Protein AF-A0A918C811-F1 (afdb_monomer_lite)

Secondary structure (DSSP, 8-state):
----HHHHHHHHHHTSSS-B-HHHHHHHTTSS-TTS---HHHHHHHHIIIIIS--EEEE-GGG-EEEE-HHHHHHHHHHHHHH-PPPPPHHHHHHHHHHHHHHHHHHHHHHHHHHT-----

Sequence (121 aa):
MTPFFPDHYRLLNTLSGLPIRPERALELAGLKQREEPMETRHRNLLYQTTRMYGTAQWVAWGGGGLVLTGYGEVQLEDFLYRYGSIPKTLEQEAAARARHKERAENVARREAEARGEVDDD

Structure (mmCIF, N/CA/C/O backbone):
data_AF-A0A918C811-F1
#
_entry.id   AF-A0A918C811-F1
#
loop_
_atom_site.group_PDB
_atom_site.id
_atom_site.type_symbol
_atom_site.label_atom_id
_atom_site.label_alt_id
_atom_site.label_comp_id
_atom_site.label_asym_id
_atom_site.label_entity_id
_atom_site.label_seq_id
_atom_site.pdbx_PDB_ins_code
_atom_site.Cartn_x
_atom_site.Cartn_y
_atom_site.Cartn_z
_atom_site.occupancy
_atom_site.B_iso_or_equiv
_atom_site.auth_seq_id
_atom_site.auth_comp_id
_atom_site.auth_asym_id
_atom_site.auth_atom_id
_atom_site.pdbx_PDB_model_num
ATOM 1 N N . MET A 1 1 ? 24.657 -0.897 -2.758 1.00 36.84 1 MET A N 1
ATOM 2 C CA . MET A 1 1 ? 23.273 -1.037 -2.256 1.00 36.84 1 MET A CA 1
ATOM 3 C C . MET A 1 1 ? 22.410 -0.093 -3.080 1.00 36.84 1 MET A C 1
ATOM 5 O O . MET A 1 1 ? 22.479 1.111 -2.882 1.00 36.84 1 MET A O 1
ATOM 9 N N . THR A 1 2 ? 21.747 -0.602 -4.115 1.00 35.97 2 THR A N 1
ATOM 10 C CA . THR A 1 2 ? 20.952 0.205 -5.057 1.00 35.97 2 THR A CA 1
ATOM 11 C C . THR A 1 2 ? 19.719 0.753 -4.324 1.00 35.97 2 THR A C 1
ATOM 13 O O . THR A 1 2 ? 19.131 -0.004 -3.549 1.00 35.97 2 THR A O 1
ATOM 16 N N . PRO A 1 3 ? 19.324 2.031 -4.488 1.00 41.78 3 PRO A N 1
ATOM 17 C CA . PRO A 1 3 ? 18.232 2.595 -3.709 1.00 41.78 3 PRO A CA 1
ATOM 18 C C . PRO A 1 3 ? 16.913 1.925 -4.103 1.00 41.78 3 PRO A C 1
ATOM 20 O O . PRO A 1 3 ? 16.400 2.102 -5.203 1.00 41.78 3 PRO A O 1
ATOM 23 N N . PHE A 1 4 ? 16.386 1.154 -3.160 1.00 52.38 4 PHE A N 1
ATOM 24 C CA . PHE A 1 4 ? 15.199 0.299 -3.196 1.00 52.38 4 PHE A CA 1
ATOM 25 C C . PHE A 1 4 ? 13.858 1.075 -3.271 1.00 52.38 4 PHE A C 1
ATOM 27 O O . PHE A 1 4 ? 12.804 0.571 -2.900 1.00 52.38 4 PHE A O 1
ATOM 34 N N . PHE A 1 5 ? 13.883 2.346 -3.675 1.00 61.84 5 PHE A N 1
ATOM 35 C CA . PHE A 1 5 ? 12.867 3.319 -3.264 1.00 61.84 5 PHE A CA 1
ATOM 36 C C . PHE A 1 5 ? 11.676 3.561 -4.207 1.00 61.84 5 PHE A C 1
ATOM 38 O O . PHE A 1 5 ? 10.608 3.850 -3.669 1.00 61.84 5 PHE A O 1
ATOM 45 N N . PRO A 1 6 ? 11.754 3.421 -5.548 1.00 79.88 6 PRO A N 1
ATOM 46 C CA . PRO A 1 6 ? 10.606 3.738 -6.403 1.00 79.88 6 PRO A CA 1
ATOM 47 C C . PRO A 1 6 ? 9.399 2.830 -6.150 1.00 79.88 6 PRO A C 1
ATOM 49 O O .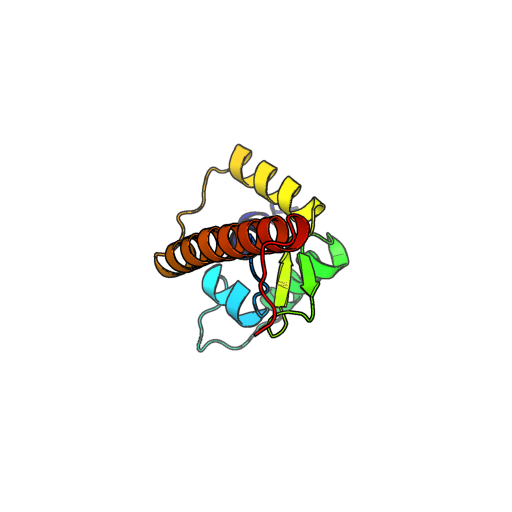 PRO A 1 6 ? 8.281 3.318 -6.007 1.00 79.88 6 PRO A O 1
ATOM 52 N N . ASP A 1 7 ? 9.622 1.520 -6.054 1.00 88.94 7 ASP A N 1
ATOM 53 C CA . ASP A 1 7 ? 8.528 0.547 -5.983 1.00 88.94 7 ASP A CA 1
ATOM 54 C C . ASP A 1 7 ? 7.887 0.512 -4.598 1.00 88.94 7 ASP A C 1
ATOM 56 O O . ASP A 1 7 ? 6.663 0.487 -4.474 1.00 88.94 7 ASP A O 1
ATOM 60 N N . HIS A 1 8 ? 8.708 0.599 -3.550 1.00 89.31 8 HIS A N 1
ATOM 61 C CA . HIS A 1 8 ? 8.221 0.710 -2.178 1.00 89.31 8 HIS A CA 1
ATOM 62 C C . HIS A 1 8 ? 7.417 1.996 -1.985 1.00 89.31 8 HIS A C 1
ATOM 64 O O . HIS A 1 8 ? 6.296 1.947 -1.487 1.00 89.31 8 HIS A O 1
ATOM 70 N N . TYR A 1 9 ? 7.920 3.134 -2.473 1.00 89.25 9 TYR A N 1
ATOM 71 C CA . TYR A 1 9 ? 7.192 4.401 -2.418 1.00 89.25 9 TYR A CA 1
ATOM 72 C C . TYR A 1 9 ? 5.854 4.334 -3.178 1.00 89.25 9 TYR A C 1
ATOM 74 O O . TYR A 1 9 ? 4.815 4.701 -2.625 1.00 89.25 9 TYR A O 1
ATOM 82 N N . ARG A 1 10 ? 5.841 3.804 -4.410 1.00 88.62 10 ARG A N 1
ATOM 83 C CA . ARG A 1 10 ? 4.605 3.612 -5.197 1.00 88.62 10 ARG A CA 1
ATOM 84 C C . ARG A 1 10 ? 3.582 2.742 -4.469 1.00 88.62 10 ARG A C 1
ATOM 86 O O . ARG A 1 10 ? 2.387 3.058 -4.473 1.00 88.62 10 ARG A O 1
ATOM 93 N N . LEU A 1 11 ? 4.048 1.675 -3.821 1.00 91.88 11 LEU A N 1
ATOM 94 C CA . LEU A 1 11 ? 3.194 0.798 -3.034 1.00 91.88 11 LEU A CA 1
ATOM 95 C C . LEU A 1 11 ? 2.632 1.523 -1.803 1.00 91.88 11 LEU A C 1
ATOM 97 O O . LEU A 1 11 ? 1.416 1.525 -1.619 1.00 91.88 11 LEU A O 1
ATOM 101 N N . LEU A 1 12 ? 3.467 2.201 -1.006 1.00 91.38 12 LEU A N 1
ATOM 102 C CA . LEU A 1 12 ? 3.000 2.946 0.172 1.00 91.38 12 LEU A CA 1
ATOM 103 C C . LEU A 1 12 ? 1.996 4.043 -0.197 1.00 91.38 12 LEU A C 1
ATOM 105 O O . LEU A 1 12 ? 0.951 4.156 0.441 1.00 91.38 12 LEU A O 1
ATOM 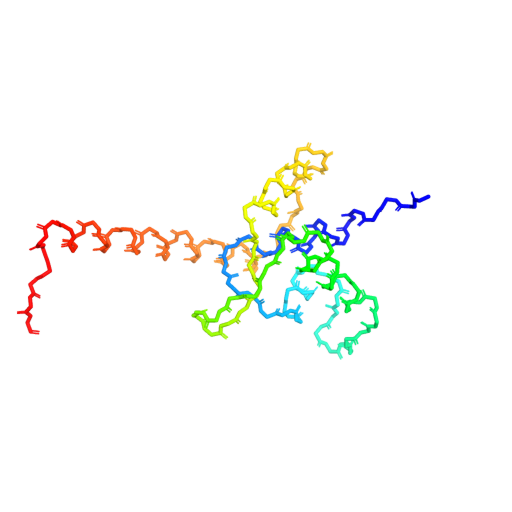109 N N . ASN A 1 13 ? 2.258 4.799 -1.266 1.00 88.38 13 ASN A N 1
ATOM 110 C CA . ASN A 1 13 ? 1.353 5.850 -1.739 1.00 88.38 13 ASN A CA 1
ATOM 111 C C . ASN A 1 13 ? -0.052 5.300 -2.055 1.00 88.38 13 ASN A C 1
ATOM 113 O O . ASN A 1 13 ? -1.065 5.957 -1.795 1.00 88.38 13 ASN A O 1
ATOM 117 N N . THR A 1 14 ? -0.119 4.065 -2.561 1.00 88.12 14 THR A N 1
ATOM 118 C CA . THR A 1 14 ? -1.375 3.371 -2.874 1.00 88.12 14 THR A CA 1
ATOM 119 C C . THR A 1 14 ? -2.142 2.949 -1.617 1.00 88.12 14 THR A C 1
ATOM 121 O O . THR A 1 14 ? -3.371 3.028 -1.597 1.00 88.12 14 THR A O 1
ATOM 124 N N . LEU A 1 15 ? -1.437 2.554 -0.553 1.00 89.69 15 LEU A N 1
ATOM 125 C CA . LEU A 1 15 ? -2.024 2.039 0.693 1.00 89.69 15 LEU A CA 1
ATOM 126 C C . LEU A 1 15 ? -2.586 3.129 1.631 1.00 89.69 15 LEU A C 1
ATOM 128 O O . LEU A 1 15 ? -3.078 2.817 2.715 1.00 89.69 15 LEU A O 1
ATOM 132 N N . SER A 1 16 ? -2.547 4.403 1.230 1.00 72.00 16 SER A N 1
ATOM 133 C CA . SER A 1 16 ? -3.017 5.548 2.026 1.00 72.00 16 SER A CA 1
ATOM 134 C C . SER A 1 16 ? -4.551 5.622 2.151 1.00 72.00 16 SER A C 1
ATOM 136 O O . SER A 1 16 ? -5.205 6.436 1.503 1.00 72.00 16 SER A O 1
ATOM 138 N N . GLY A 1 17 ? -5.184 4.763 2.957 1.00 70.56 17 GLY A N 1
ATOM 139 C CA . GLY A 1 17 ? -6.573 4.971 3.394 1.00 70.56 17 GLY A CA 1
ATOM 140 C C . GLY A 1 17 ? -7.384 3.712 3.700 1.00 70.56 17 GLY A C 1
ATOM 141 O O . GLY A 1 17 ? -7.651 3.449 4.866 1.00 70.56 17 GLY A O 1
ATOM 142 N N . LEU A 1 18 ? -7.824 2.969 2.675 1.00 74.62 18 LEU A N 1
ATOM 143 C CA . LEU A 1 18 ? -8.658 1.768 2.852 1.00 74.62 18 LEU A CA 1
ATOM 144 C C . LEU A 1 18 ? -7.825 0.489 2.793 1.00 74.62 18 LEU A C 1
ATOM 146 O O . LEU A 1 18 ? -6.777 0.485 2.148 1.00 74.62 18 LEU A O 1
ATOM 150 N N . PRO A 1 19 ? -8.314 -0.609 3.391 1.00 88.31 19 PRO A N 1
ATOM 151 C CA . PRO A 1 19 ? -7.720 -1.920 3.197 1.00 88.31 19 PRO A CA 1
ATOM 152 C C . PRO A 1 19 ? -7.771 -2.319 1.715 1.00 88.31 19 PRO A C 1
ATOM 154 O O . PRO A 1 19 ? -8.847 -2.439 1.132 1.00 88.31 19 PRO A O 1
ATOM 157 N N . ILE A 1 20 ? -6.608 -2.548 1.098 1.00 90.69 20 ILE A N 1
ATOM 158 C CA . ILE A 1 20 ? -6.505 -2.995 -0.302 1.00 90.69 20 ILE A CA 1
ATOM 159 C C . ILE A 1 20 ? -5.862 -4.379 -0.351 1.00 90.69 20 ILE A C 1
ATOM 161 O O . ILE A 1 20 ? -4.843 -4.633 0.289 1.00 90.69 20 ILE A O 1
ATOM 165 N N . ARG A 1 21 ? -6.428 -5.300 -1.137 1.00 92.88 21 ARG A N 1
ATOM 166 C CA . ARG A 1 21 ? -5.818 -6.625 -1.328 1.00 92.88 21 ARG A CA 1
ATOM 167 C C . ARG A 1 21 ? -4.424 -6.513 -1.963 1.00 92.88 21 ARG A C 1
ATOM 169 O O . ARG A 1 21 ? -4.219 -5.634 -2.796 1.00 92.88 21 ARG A O 1
ATOM 176 N N . PRO A 1 22 ? -3.477 -7.418 -1.653 1.00 93.69 22 PRO A N 1
ATOM 177 C CA . PRO A 1 22 ? -2.077 -7.231 -2.024 1.00 93.69 22 PRO A CA 1
ATOM 178 C C . PRO A 1 22 ? -1.870 -7.161 -3.540 1.00 93.69 22 PRO A C 1
ATOM 180 O O . PRO A 1 22 ? -1.156 -6.290 -4.023 1.00 93.69 22 PRO A O 1
ATOM 183 N N . GLU A 1 23 ? -2.561 -8.016 -4.298 1.00 93.81 23 GLU A N 1
ATOM 184 C CA . GLU A 1 23 ? -2.519 -7.998 -5.765 1.00 93.81 23 GLU A CA 1
ATOM 185 C C . GLU A 1 23 ? -3.043 -6.678 -6.331 1.00 93.81 23 GLU A C 1
ATOM 187 O O . GLU A 1 23 ? -2.385 -6.058 -7.163 1.00 93.81 23 GLU A O 1
ATOM 192 N N . ARG A 1 24 ? -4.176 -6.191 -5.813 1.00 91.62 24 ARG A N 1
ATOM 193 C CA . ARG A 1 24 ? -4.759 -4.924 -6.257 1.00 91.62 24 ARG A CA 1
ATOM 194 C C . ARG A 1 24 ? -3.871 -3.729 -5.910 1.00 91.62 24 ARG A C 1
ATOM 196 O O . ARG A 1 24 ? -3.782 -2.790 -6.694 1.00 91.62 24 ARG A O 1
ATOM 203 N N . ALA A 1 25 ? -3.197 -3.762 -4.762 1.00 92.12 25 ALA A N 1
ATOM 204 C CA . ALA A 1 25 ? -2.256 -2.719 -4.367 1.00 92.12 25 ALA A CA 1
ATOM 205 C C . ALA A 1 25 ? -1.057 -2.652 -5.326 1.00 92.12 25 ALA A C 1
ATOM 207 O O . ALA A 1 25 ? -0.657 -1.562 -5.725 1.00 92.12 25 ALA A O 1
ATOM 208 N N . LEU A 1 26 ? -0.528 -3.806 -5.748 1.00 93.69 26 LEU A N 1
ATOM 209 C CA . LEU A 1 26 ? 0.547 -3.879 -6.743 1.00 93.69 26 LEU A CA 1
ATOM 210 C C . LEU A 1 26 ? 0.102 -3.357 -8.117 1.00 93.69 26 LEU A C 1
ATOM 212 O O . LEU A 1 26 ? 0.865 -2.652 -8.774 1.00 93.69 26 LEU A O 1
ATOM 216 N N . GLU A 1 27 ? -1.128 -3.665 -8.533 1.00 92.00 27 GLU A N 1
ATOM 217 C CA . GLU A 1 27 ? -1.702 -3.157 -9.786 1.00 92.00 27 GLU A CA 1
ATOM 218 C C . GLU A 1 27 ? -1.848 -1.638 -9.781 1.00 92.00 27 GLU A C 1
ATOM 220 O O . GLU A 1 27 ? -1.382 -0.959 -10.694 1.00 92.00 27 GLU A O 1
ATOM 225 N N . LEU A 1 28 ? -2.455 -1.091 -8.729 1.00 88.00 28 LEU A N 1
ATOM 226 C CA . LEU A 1 28 ? -2.647 0.350 -8.576 1.00 88.00 28 LEU A CA 1
ATOM 227 C C .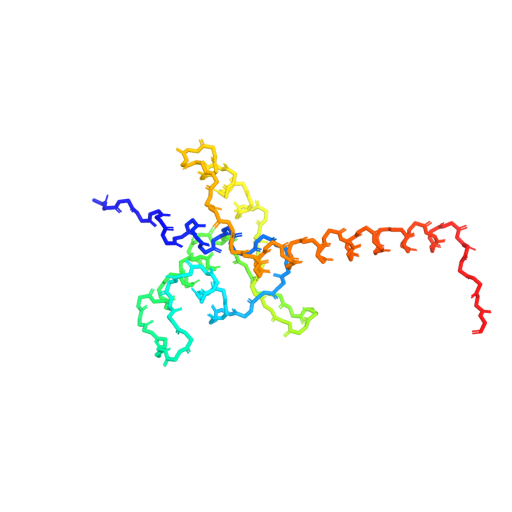 LEU A 1 28 ? -1.311 1.098 -8.450 1.00 88.00 28 LEU A C 1
ATOM 229 O O . LEU A 1 28 ? -1.192 2.231 -8.913 1.00 88.00 28 LEU A O 1
ATOM 233 N N . ALA A 1 29 ? -0.294 0.462 -7.867 1.00 88.56 29 ALA A N 1
ATOM 234 C CA . ALA A 1 29 ? 1.064 0.995 -7.804 1.00 88.56 29 ALA A CA 1
ATOM 235 C C . ALA A 1 29 ? 1.820 0.911 -9.149 1.00 88.56 29 ALA A C 1
ATOM 237 O O . ALA A 1 29 ? 2.945 1.407 -9.243 1.00 88.56 29 ALA A O 1
ATOM 238 N N . GLY A 1 30 ? 1.236 0.287 -10.182 1.00 89.12 30 GLY A N 1
ATOM 239 C CA . GLY A 1 30 ? 1.870 0.084 -11.487 1.00 89.12 30 GLY A CA 1
ATOM 240 C C . GLY A 1 30 ? 3.036 -0.907 -11.454 1.00 89.12 30 GLY A C 1
ATOM 241 O O . GLY A 1 30 ? 3.929 -0.831 -12.294 1.00 89.12 30 GLY A O 1
ATOM 242 N N . LEU A 1 31 ? 3.062 -1.801 -10.462 1.00 91.12 31 LEU A N 1
ATOM 243 C CA . LEU A 1 31 ? 4.150 -2.761 -10.229 1.00 91.12 31 LEU A CA 1
ATOM 244 C C . LEU A 1 31 ? 3.877 -4.134 -10.846 1.00 91.12 31 LEU A C 1
ATOM 246 O O . LEU A 1 31 ? 4.791 -4.942 -10.981 1.00 91.12 31 LEU A O 1
ATOM 250 N N . LYS A 1 32 ? 2.617 -4.396 -11.191 1.00 92.62 32 LYS A N 1
ATOM 251 C CA . LYS A 1 32 ? 2.126 -5.644 -11.773 1.00 92.62 32 LYS A CA 1
ATOM 252 C C . LYS A 1 32 ? 0.930 -5.317 -12.667 1.00 92.62 32 LYS A C 1
ATOM 254 O O . LYS A 1 32 ? 0.052 -4.572 -12.237 1.00 92.62 32 LYS A O 1
ATOM 259 N N . GLN A 1 33 ? 0.838 -5.883 -13.866 1.00 90.50 33 GLN A N 1
ATOM 260 C CA . GLN A 1 33 ? -0.391 -5.770 -14.663 1.00 90.50 33 GLN A CA 1
ATOM 261 C C . GLN A 1 33 ? -1.458 -6.758 -14.170 1.00 90.50 33 GLN A C 1
ATOM 263 O O . GLN A 1 33 ? -1.149 -7.783 -13.561 1.00 90.50 33 GLN A O 1
ATOM 268 N N . ARG A 1 34 ? -2.739 -6.481 -14.433 1.00 86.75 34 ARG A N 1
ATOM 269 C CA . ARG A 1 34 ? -3.852 -7.303 -13.923 1.00 86.75 34 ARG A CA 1
ATOM 270 C C . ARG A 1 34 ? -3.752 -8.773 -14.346 1.00 86.75 34 ARG A C 1
ATOM 272 O O . ARG A 1 34 ? -3.938 -9.661 -13.521 1.00 86.75 34 ARG A O 1
ATOM 279 N N . GLU A 1 35 ? -3.406 -9.013 -15.604 1.00 90.44 35 GLU A N 1
ATOM 280 C CA . GLU A 1 35 ? -3.336 -10.350 -16.212 1.00 90.44 35 GLU A CA 1
ATOM 281 C C . GLU A 1 35 ? -2.012 -11.076 -15.927 1.00 90.44 35 GLU A C 1
ATOM 283 O O . GLU A 1 35 ? -1.913 -12.289 -16.100 1.00 90.44 35 GLU A O 1
ATOM 288 N N . GLU A 1 36 ? -0.995 -10.354 -15.452 1.00 90.19 36 GLU A N 1
ATOM 289 C CA . GLU A 1 36 ? 0.300 -10.944 -15.123 1.00 90.19 36 GLU A CA 1
ATOM 290 C C . GLU A 1 36 ? 0.216 -11.781 -13.836 1.00 90.19 36 GLU A C 1
ATOM 292 O O . GLU A 1 36 ? -0.458 -11.390 -12.877 1.00 90.19 36 GLU A O 1
ATOM 297 N N . PRO A 1 37 ? 0.928 -12.916 -13.748 1.00 93.50 37 PRO A N 1
ATOM 298 C CA . PRO A 1 37 ? 1.020 -13.678 -12.511 1.00 93.50 37 PRO A CA 1
ATOM 299 C C . PRO A 1 37 ? 1.858 -12.945 -11.453 1.00 93.50 37 PRO A C 1
ATOM 301 O O . PRO A 1 37 ? 2.749 -12.146 -11.744 1.00 93.50 37 PRO A O 1
ATOM 304 N N . MET A 1 38 ? 1.612 -13.247 -10.176 1.00 93.75 38 MET A N 1
ATOM 305 C CA . MET A 1 38 ? 2.420 -12.689 -9.093 1.00 93.75 38 MET A CA 1
ATOM 306 C C . MET A 1 38 ? 3.799 -13.366 -9.008 1.00 93.75 38 MET A C 1
ATOM 308 O O . MET A 1 38 ? 3.937 -14.468 -8.476 1.00 93.75 38 MET A O 1
ATOM 312 N N . GLU A 1 39 ? 4.825 -12.668 -9.492 1.00 95.75 39 GLU A N 1
ATOM 313 C CA . GLU A 1 39 ? 6.231 -13.073 -9.412 1.00 95.75 39 GLU A CA 1
ATOM 314 C C . GLU A 1 39 ? 6.860 -12.969 -8.007 1.00 95.75 39 GLU A C 1
ATOM 316 O O . GLU A 1 39 ? 6.376 -12.269 -7.112 1.00 95.75 39 GLU A O 1
ATOM 321 N N . THR A 1 40 ? 8.024 -13.608 -7.837 1.00 95.88 40 THR A N 1
ATOM 322 C CA . THR A 1 40 ? 8.843 -13.552 -6.614 1.00 95.88 40 THR A CA 1
ATOM 323 C C . THR A 1 40 ? 9.192 -12.122 -6.201 1.00 95.88 40 THR A C 1
ATOM 325 O O . THR A 1 40 ? 9.126 -11.806 -5.016 1.00 95.88 40 THR A O 1
ATOM 328 N N . ARG A 1 41 ? 9.494 -11.228 -7.154 1.00 93.62 41 ARG A N 1
ATOM 329 C CA . ARG A 1 41 ? 9.802 -9.817 -6.854 1.00 93.62 41 ARG A CA 1
ATOM 330 C C . ARG A 1 41 ? 8.644 -9.100 -6.149 1.00 93.62 41 ARG A C 1
ATOM 332 O O . ARG A 1 41 ? 8.870 -8.369 -5.191 1.00 93.62 41 ARG A O 1
ATOM 339 N N . HIS A 1 42 ? 7.404 -9.379 -6.556 1.00 95.12 42 HIS A N 1
ATOM 340 C CA . HIS A 1 42 ? 6.206 -8.791 -5.960 1.00 95.12 42 HIS A CA 1
ATOM 341 C C . HIS A 1 42 ? 5.996 -9.300 -4.531 1.00 95.12 42 HIS A C 1
ATOM 343 O O . HIS A 1 42 ? 5.729 -8.524 -3.616 1.00 95.12 42 HIS A O 1
ATOM 349 N N . ARG A 1 43 ? 6.173 -10.612 -4.325 1.00 95.25 43 ARG A N 1
ATOM 350 C CA . ARG A 1 43 ? 6.079 -11.236 -2.997 1.00 95.25 43 ARG A CA 1
ATOM 351 C C . ARG A 1 43 ? 7.149 -10.700 -2.053 1.00 95.25 43 ARG A C 1
ATOM 353 O O . ARG A 1 43 ? 6.839 -10.418 -0.902 1.00 95.25 43 ARG A O 1
ATOM 360 N N . ASN A 1 44 ? 8.372 -10.512 -2.547 1.00 95.25 44 ASN A N 1
ATOM 361 C CA . ASN A 1 44 ? 9.468 -9.937 -1.770 1.00 95.25 44 ASN A CA 1
ATOM 362 C C . ASN A 1 44 ? 9.158 -8.500 -1.345 1.00 95.25 44 ASN A C 1
ATOM 364 O O . ASN A 1 44 ? 9.327 -8.181 -0.171 1.00 95.25 44 ASN A O 1
ATOM 368 N N . LEU A 1 45 ? 8.630 -7.670 -2.250 1.00 95.00 45 LEU A N 1
ATOM 369 C CA . LEU A 1 45 ? 8.230 -6.303 -1.918 1.00 95.00 45 LEU A CA 1
ATOM 370 C C . LEU A 1 45 ? 7.122 -6.271 -0.854 1.00 95.00 45 LEU A C 1
ATOM 372 O O . LEU A 1 45 ? 7.224 -5.544 0.135 1.00 95.00 45 LEU A O 1
ATOM 376 N N . LEU A 1 46 ? 6.082 -7.095 -1.017 1.00 95.25 46 LEU A N 1
ATOM 377 C CA . LEU A 1 46 ? 5.004 -7.217 -0.031 1.00 95.25 46 LEU A CA 1
ATOM 378 C C . LEU A 1 46 ? 5.532 -7.708 1.323 1.00 95.25 46 LEU A C 1
ATOM 380 O O . LEU A 1 46 ? 5.157 -7.172 2.368 1.00 95.25 46 LEU A O 1
ATOM 384 N N . TYR A 1 47 ? 6.427 -8.696 1.317 1.00 95.00 47 TYR A N 1
ATOM 385 C CA . TYR A 1 47 ? 7.072 -9.206 2.523 1.00 95.00 47 TYR A CA 1
ATOM 386 C C . TYR A 1 47 ? 7.898 -8.121 3.216 1.00 95.00 47 TYR A C 1
ATOM 388 O O . TYR A 1 47 ? 7.775 -7.933 4.423 1.00 95.00 47 TYR A O 1
ATOM 396 N N . GLN A 1 48 ? 8.698 -7.359 2.474 1.00 93.25 48 GLN A N 1
ATOM 397 C CA . GLN A 1 48 ? 9.493 -6.282 3.053 1.00 93.25 48 GLN A CA 1
ATOM 398 C C . GLN A 1 48 ? 8.606 -5.193 3.650 1.00 93.25 48 GLN A C 1
ATOM 400 O O . GLN A 1 48 ? 8.820 -4.789 4.788 1.00 93.25 48 GLN A O 1
ATOM 405 N N . THR A 1 49 ? 7.558 -4.794 2.933 1.00 93.19 49 THR A N 1
ATOM 406 C CA . THR A 1 49 ? 6.602 -3.777 3.393 1.00 93.19 49 THR A CA 1
ATOM 407 C C . THR A 1 49 ? 5.888 -4.200 4.676 1.00 93.19 49 THR A C 1
ATOM 409 O O . THR A 1 49 ? 5.721 -3.401 5.592 1.00 93.19 49 THR A O 1
ATOM 412 N N . THR A 1 50 ? 5.497 -5.471 4.778 1.00 94.56 50 THR A N 1
ATOM 413 C CA . THR A 1 50 ? 4.659 -5.948 5.890 1.00 94.56 50 THR A CA 1
ATOM 414 C C . THR A 1 50 ? 5.434 -6.533 7.064 1.00 94.56 50 THR A C 1
ATOM 416 O O . THR A 1 50 ? 5.014 -6.393 8.209 1.00 94.56 50 THR A O 1
ATOM 419 N N . ARG A 1 51 ? 6.555 -7.211 6.808 1.00 93.25 51 ARG A N 1
ATOM 420 C CA . ARG A 1 51 ? 7.313 -7.961 7.822 1.00 93.25 51 ARG A CA 1
ATOM 421 C C . ARG A 1 51 ? 8.657 -7.336 8.149 1.00 93.25 51 ARG A C 1
ATOM 423 O O . ARG A 1 51 ? 9.035 -7.338 9.312 1.00 93.25 51 ARG A O 1
ATOM 430 N N . MET A 1 52 ? 9.380 -6.832 7.149 1.00 90.19 52 MET A N 1
ATOM 431 C CA . MET A 1 52 ? 10.734 -6.310 7.369 1.00 90.19 52 MET A CA 1
ATOM 432 C C . MET A 1 52 ? 10.717 -4.868 7.878 1.00 90.19 52 MET A C 1
ATOM 434 O O . MET A 1 52 ? 11.405 -4.551 8.841 1.00 90.19 52 MET A O 1
ATOM 438 N N . TYR A 1 53 ? 9.929 -4.007 7.237 1.00 90.62 53 TYR A N 1
ATOM 439 C CA . TYR A 1 53 ? 9.806 -2.594 7.586 1.00 90.62 53 TYR A CA 1
ATOM 440 C C . TYR A 1 53 ? 8.579 -2.306 8.450 1.00 90.62 53 TYR A C 1
ATOM 442 O O . TYR A 1 53 ? 8.555 -1.298 9.145 1.00 90.62 53 TYR A O 1
ATOM 450 N N . GLY A 1 54 ? 7.555 -3.166 8.407 1.00 93.50 54 GLY A N 1
ATOM 451 C CA . GLY A 1 54 ? 6.317 -2.961 9.167 1.00 93.50 54 GLY A CA 1
ATOM 452 C C . GLY A 1 54 ? 5.571 -1.682 8.772 1.00 93.50 54 GLY A C 1
ATOM 453 O O . GLY A 1 54 ? 4.878 -1.083 9.592 1.00 93.50 54 GLY A O 1
ATOM 454 N N . THR A 1 55 ? 5.732 -1.231 7.529 1.00 94.75 55 THR A N 1
ATOM 455 C CA . THR A 1 55 ? 5.120 -0.004 7.000 1.00 94.75 55 THR A CA 1
ATOM 456 C C . THR A 1 55 ? 3.691 -0.241 6.519 1.00 94.75 55 THR A C 1
ATOM 458 O O . THR A 1 55 ? 2.912 0.700 6.399 1.00 94.75 55 THR A O 1
ATOM 461 N N . ALA A 1 56 ? 3.309 -1.500 6.303 1.00 95.12 56 ALA A N 1
ATOM 462 C CA . ALA A 1 56 ? 1.926 -1.895 6.084 1.00 95.12 56 ALA A CA 1
ATOM 463 C C . ALA A 1 56 ? 1.547 -3.109 6.933 1.00 95.12 56 ALA A C 1
ATOM 465 O O . ALA A 1 56 ? 2.393 -3.926 7.293 1.00 95.12 56 ALA A O 1
ATOM 466 N N . GLN A 1 57 ? 0.258 -3.263 7.208 1.00 94.94 57 GLN A N 1
ATOM 467 C CA .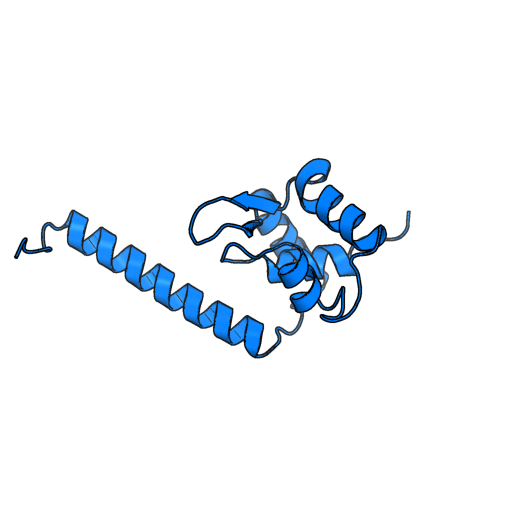 GLN A 1 57 ? -0.284 -4.418 7.917 1.00 94.94 57 GLN A CA 1
ATOM 468 C C . GLN A 1 57 ? -1.594 -4.883 7.292 1.00 94.94 57 GLN A C 1
ATOM 470 O O . GLN A 1 57 ? -2.324 -4.096 6.693 1.00 94.94 57 GLN A O 1
ATOM 475 N N . TRP A 1 58 ? -1.893 -6.171 7.448 1.00 94.00 58 TRP A N 1
ATOM 476 C CA . TRP A 1 58 ? -3.195 -6.715 7.087 1.00 94.00 58 TRP A CA 1
ATOM 477 C C . TRP A 1 58 ? -4.215 -6.410 8.181 1.00 94.00 58 TRP A C 1
ATOM 479 O O . TRP A 1 58 ? -3.965 -6.678 9.356 1.00 94.00 58 TRP A O 1
ATOM 489 N N . VAL A 1 59 ? -5.384 -5.922 7.786 1.00 90.81 59 VAL A N 1
ATOM 490 C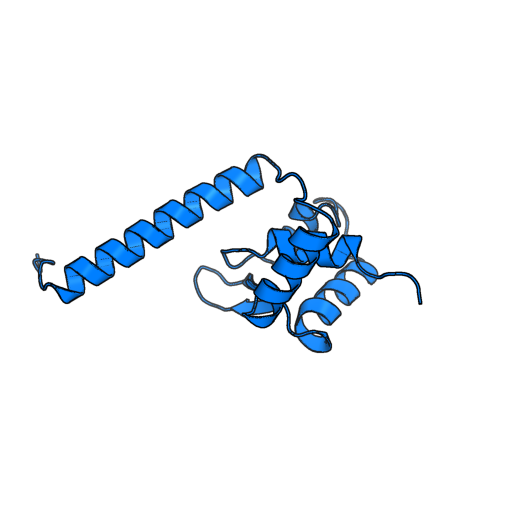 CA . VAL A 1 59 ? -6.550 -5.764 8.657 1.00 90.81 59 VAL A CA 1
ATOM 491 C C . VAL A 1 59 ? -7.728 -6.551 8.097 1.00 90.81 59 VAL A C 1
ATOM 493 O O . VAL A 1 59 ? -7.809 -6.766 6.892 1.00 90.81 59 VAL A O 1
ATOM 496 N N . ALA A 1 60 ? -8.632 -7.003 8.969 1.00 88.44 60 ALA A N 1
ATOM 497 C CA . ALA A 1 60 ? -9.743 -7.887 8.598 1.00 88.44 60 ALA A CA 1
ATOM 498 C C . ALA A 1 60 ? -11.105 -7.181 8.451 1.00 88.44 60 ALA A C 1
ATOM 500 O O . ALA A 1 60 ? -12.057 -7.784 7.963 1.00 88.44 60 ALA A O 1
ATOM 501 N N . TRP A 1 61 ? -11.222 -5.919 8.863 1.00 80.56 61 TRP A N 1
ATOM 502 C CA . TRP A 1 61 ? -12.463 -5.156 8.728 1.00 80.56 61 TRP A CA 1
ATOM 503 C C . TRP A 1 61 ? -12.654 -4.662 7.283 1.00 80.56 61 TRP A C 1
ATOM 505 O O . TRP A 1 61 ? -11.688 -4.535 6.530 1.00 80.56 61 TRP A O 1
ATOM 515 N N . GLY A 1 62 ? -13.909 -4.445 6.870 1.00 66.56 62 GLY A N 1
ATOM 516 C CA . GLY A 1 62 ? -14.230 -3.927 5.531 1.00 66.56 62 GLY A CA 1
ATOM 517 C C . GLY A 1 62 ? -13.846 -4.849 4.362 1.00 66.56 62 GLY A C 1
ATOM 518 O O . GLY A 1 62 ? -13.482 -4.363 3.298 1.00 66.56 62 GLY A O 1
ATOM 519 N N . GLY A 1 63 ? -13.875 -6.175 4.543 1.00 77.25 63 GLY A N 1
ATOM 520 C CA . GLY A 1 63 ? -13.532 -7.148 3.488 1.00 77.25 63 GLY A CA 1
ATOM 521 C C . GLY A 1 63 ? -12.049 -7.538 3.413 1.00 77.25 63 GLY A C 1
ATOM 522 O O . GLY A 1 63 ? -11.686 -8.410 2.617 1.00 77.25 63 GLY A O 1
ATOM 523 N N . GLY A 1 64 ? -11.224 -6.952 4.282 1.00 87.56 64 GLY A N 1
ATOM 524 C CA . GLY A 1 64 ? -9.840 -7.336 4.519 1.00 87.56 64 GLY A CA 1
ATOM 525 C C . GLY A 1 64 ? -8.844 -6.819 3.478 1.00 87.56 64 GLY A C 1
ATOM 526 O O . GLY A 1 64 ? -9.059 -6.913 2.268 1.00 87.56 64 GLY A O 1
ATOM 527 N N . GLY A 1 65 ? -7.716 -6.291 3.949 1.00 93.75 65 GLY A N 1
ATOM 528 C CA . GLY A 1 65 ? -6.710 -5.698 3.073 1.00 93.75 65 GLY A CA 1
ATOM 529 C C . GLY A 1 65 ? -5.492 -5.159 3.810 1.00 93.75 65 GLY A C 1
ATOM 530 O O . GLY A 1 65 ? -5.438 -5.137 5.037 1.00 93.75 65 GLY A O 1
ATOM 531 N N . LEU A 1 66 ? -4.505 -4.720 3.037 1.00 94.31 66 LEU A N 1
ATOM 532 C CA . LEU A 1 66 ? -3.339 -4.000 3.523 1.00 94.31 66 LEU A CA 1
ATOM 533 C C . LEU A 1 66 ? -3.682 -2.529 3.748 1.00 94.31 66 LEU A C 1
ATOM 535 O O . LEU A 1 66 ? -4.291 -1.896 2.886 1.00 94.31 66 LEU A O 1
ATOM 539 N N . VAL A 1 67 ? -3.237 -2.000 4.881 1.00 92.19 67 VAL A N 1
ATOM 540 C CA . VAL A 1 67 ? -3.275 -0.574 5.231 1.00 92.19 67 VAL A CA 1
ATOM 541 C C . VAL A 1 67 ? -1.891 -0.125 5.678 1.00 92.19 67 VAL A C 1
ATOM 543 O O . VAL A 1 67 ? -1.101 -0.947 6.154 1.00 92.19 67 VAL A O 1
ATOM 546 N N . LEU A 1 68 ? -1.601 1.170 5.553 1.00 93.50 68 LEU A N 1
ATOM 547 C CA . LEU A 1 68 ? -0.412 1.745 6.177 1.00 93.50 68 LEU A CA 1
ATOM 548 C C . LEU A 1 68 ? -0.487 1.624 7.702 1.00 93.50 68 LEU A C 1
ATOM 550 O O . LEU A 1 68 ? -1.551 1.724 8.314 1.00 93.50 68 LEU A O 1
ATOM 554 N N . THR A 1 69 ? 0.667 1.394 8.316 1.00 92.56 69 THR A N 1
ATOM 555 C CA . THR A 1 69 ? 0.854 1.628 9.751 1.00 92.56 69 THR A CA 1
ATOM 556 C C . THR A 1 69 ? 1.203 3.099 9.976 1.00 92.56 69 THR A C 1
ATOM 558 O O . THR A 1 69 ? 1.601 3.781 9.035 1.00 92.56 69 THR A O 1
ATOM 561 N N . GLY A 1 70 ? 1.152 3.585 11.221 1.00 90.12 70 GLY A N 1
ATOM 562 C CA . GLY A 1 70 ? 1.619 4.947 11.523 1.00 90.12 70 GLY A CA 1
ATOM 563 C C . GLY A 1 70 ? 3.084 5.176 11.114 1.00 90.12 70 GLY A C 1
ATOM 564 O O . GLY A 1 70 ? 3.433 6.239 10.617 1.00 90.12 70 GLY A O 1
ATOM 565 N N . TYR A 1 71 ? 3.937 4.149 11.219 1.00 91.44 71 TYR A N 1
ATOM 566 C CA . TYR A 1 71 ? 5.305 4.216 10.696 1.00 91.44 71 TYR A CA 1
ATOM 567 C C . TYR A 1 71 ? 5.343 4.306 9.161 1.00 91.44 71 TYR A C 1
ATOM 569 O O . TYR A 1 71 ? 6.141 5.054 8.599 1.00 91.44 71 TYR A O 1
ATOM 577 N N . GLY A 1 72 ? 4.465 3.570 8.474 1.00 92.69 72 GLY A N 1
ATOM 578 C CA . GLY A 1 72 ? 4.314 3.658 7.023 1.00 92.69 72 GLY A CA 1
ATOM 579 C C . GLY A 1 72 ? 3.833 5.019 6.531 1.00 92.69 72 GLY A C 1
ATOM 580 O O . GLY A 1 72 ? 4.280 5.456 5.475 1.00 92.69 72 GLY A O 1
ATOM 581 N N . GLU A 1 73 ? 2.968 5.697 7.288 1.00 91.31 73 GLU A N 1
ATOM 582 C CA . GLU A 1 73 ? 2.525 7.065 6.984 1.00 91.31 73 GLU A CA 1
ATOM 583 C C . GLU A 1 73 ? 3.689 8.058 7.069 1.00 91.31 73 GLU A C 1
ATOM 585 O O . GLU A 1 73 ? 3.935 8.776 6.104 1.00 91.31 73 GLU A O 1
ATOM 590 N N . VAL A 1 74 ? 4.478 8.017 8.148 1.00 91.44 74 VAL A N 1
ATOM 591 C CA . VAL A 1 74 ? 5.675 8.869 8.293 1.00 91.44 74 VAL A CA 1
ATOM 592 C C . VAL A 1 74 ? 6.684 8.604 7.172 1.00 91.44 74 VAL A C 1
ATOM 594 O O . VAL A 1 74 ? 7.195 9.531 6.550 1.00 91.44 74 VAL A O 1
ATOM 597 N N . GLN A 1 75 ? 6.939 7.333 6.847 1.00 91.06 75 GLN A N 1
ATOM 598 C CA . GLN A 1 75 ? 7.852 6.996 5.754 1.00 91.06 75 GLN A CA 1
ATOM 599 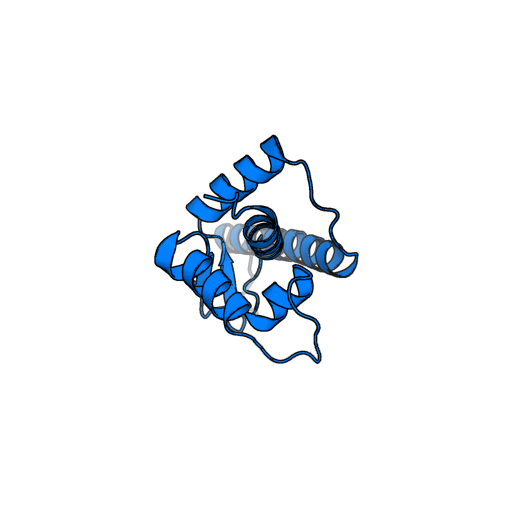C C . GLN A 1 75 ? 7.327 7.469 4.386 1.00 91.06 75 GLN A C 1
ATOM 601 O O . GLN A 1 75 ? 8.112 7.849 3.515 1.00 91.06 75 GLN A O 1
ATOM 606 N N . LEU A 1 76 ? 6.008 7.451 4.179 1.00 90.25 76 LEU A N 1
ATOM 607 C CA . LEU A 1 76 ? 5.393 7.994 2.972 1.00 90.25 76 LEU A CA 1
ATOM 608 C C . LEU A 1 76 ? 5.557 9.520 2.896 1.00 90.25 76 LEU A C 1
ATOM 610 O O . LEU A 1 76 ? 5.865 10.031 1.819 1.00 90.25 76 LEU A O 1
ATOM 614 N N . GLU A 1 77 ? 5.391 10.236 4.008 1.00 89.50 77 GLU A N 1
ATOM 615 C CA . GLU A 1 77 ? 5.636 11.683 4.086 1.00 89.50 77 GLU A CA 1
ATOM 616 C C . GLU A 1 77 ? 7.091 12.034 3.753 1.00 89.50 77 GLU A C 1
ATOM 618 O O . GLU A 1 77 ? 7.330 12.928 2.937 1.00 89.50 77 GLU A O 1
ATOM 623 N N . ASP A 1 78 ? 8.057 11.275 4.275 1.00 89.56 78 ASP A N 1
ATOM 624 C CA . ASP A 1 78 ? 9.476 11.439 3.938 1.00 89.56 78 ASP A CA 1
ATOM 625 C C . ASP A 1 78 ? 9.730 11.262 2.431 1.00 89.56 78 ASP A C 1
ATOM 627 O O . ASP A 1 78 ? 10.491 12.020 1.817 1.00 89.56 78 ASP A O 1
ATOM 631 N N . PHE A 1 79 ? 9.082 10.277 1.799 1.00 88.19 79 PHE A N 1
ATOM 632 C CA . PHE A 1 79 ? 9.184 10.095 0.351 1.00 88.19 79 PHE A CA 1
ATOM 633 C C . PHE A 1 79 ? 8.537 11.226 -0.434 1.00 88.19 79 PHE A C 1
ATOM 635 O O . PHE A 1 79 ? 9.123 11.680 -1.418 1.00 88.19 79 PHE A O 1
ATOM 642 N N . LEU A 1 80 ? 7.373 11.703 -0.001 1.00 87.44 80 LEU A N 1
ATOM 643 C CA . LEU A 1 80 ? 6.699 12.840 -0.622 1.00 87.44 80 LEU A CA 1
ATOM 644 C C . LEU A 1 80 ? 7.561 14.100 -0.542 1.00 87.44 80 LEU A C 1
ATOM 646 O O . LEU A 1 80 ? 7.700 14.805 -1.540 1.00 87.44 80 LEU A O 1
ATOM 650 N N . TYR A 1 81 ? 8.193 14.345 0.605 1.00 85.12 81 TYR A N 1
ATOM 651 C CA . TYR A 1 81 ? 9.111 15.464 0.787 1.00 85.12 81 TYR A CA 1
ATOM 652 C C . TYR A 1 81 ? 10.333 15.360 -0.136 1.00 85.12 81 TYR A C 1
ATOM 654 O O . TYR A 1 81 ? 10.743 16.344 -0.750 1.00 85.12 81 TYR A O 1
ATOM 662 N N . ARG A 1 82 ? 10.913 14.161 -0.264 1.00 85.81 82 ARG A N 1
ATOM 663 C CA . ARG A 1 82 ? 12.176 13.957 -0.987 1.00 85.81 82 ARG A CA 1
ATOM 664 C C . ARG A 1 82 ? 12.020 13.834 -2.501 1.00 85.81 82 ARG A C 1
ATOM 666 O O . ARG A 1 82 ? 12.917 14.238 -3.238 1.00 85.81 82 ARG A O 1
ATOM 673 N N . TYR A 1 83 ? 10.926 13.231 -2.955 1.00 82.81 83 TYR A N 1
ATOM 674 C CA . TYR A 1 83 ? 10.722 12.846 -4.354 1.00 82.81 83 TYR A CA 1
ATOM 675 C C . TYR A 1 83 ? 9.515 13.529 -5.004 1.00 82.81 83 TYR A C 1
ATOM 677 O O . TYR A 1 83 ? 9.315 13.380 -6.209 1.00 82.81 83 TYR A O 1
ATOM 685 N N . GLY A 1 84 ? 8.731 14.288 -4.238 1.00 80.81 84 GLY A N 1
ATOM 686 C CA . GLY A 1 84 ? 7.491 14.892 -4.707 1.00 80.81 84 GLY A CA 1
ATOM 687 C C . GLY A 1 84 ? 6.356 13.877 -4.831 1.00 80.81 84 GLY A C 1
ATOM 688 O O . GLY A 1 84 ? 6.530 12.668 -4.660 1.00 80.81 84 GLY A O 1
ATOM 689 N N . SER A 1 85 ? 5.159 14.377 -5.122 1.00 72.88 85 SER A N 1
ATOM 690 C CA . SER A 1 85 ? 3.955 13.567 -5.285 1.00 72.88 85 SER A CA 1
ATOM 691 C C . SER A 1 85 ? 4.021 12.693 -6.538 1.00 72.88 85 SER A C 1
ATOM 693 O O . SER A 1 85 ? 4.263 13.170 -7.645 1.00 72.88 85 SER A O 1
ATOM 695 N N . ILE A 1 86 ? 3.741 11.398 -6.375 1.00 71.69 86 ILE A N 1
ATOM 696 C CA . ILE A 1 86 ? 3.453 10.522 -7.514 1.00 71.69 86 ILE A CA 1
ATOM 697 C C . ILE A 1 86 ? 2.052 10.884 -8.031 1.00 71.69 86 ILE A C 1
ATOM 699 O O . ILE A 1 86 ? 1.106 10.848 -7.233 1.00 71.69 86 ILE A O 1
ATOM 703 N N . PRO A 1 87 ? 1.890 11.198 -9.333 1.00 68.06 87 PRO A N 1
ATOM 704 C CA . PRO A 1 87 ? 0.578 11.418 -9.926 1.00 68.06 87 PRO A CA 1
ATOM 705 C C . PRO A 1 87 ? -0.327 10.218 -9.648 1.00 68.06 87 PRO A C 1
ATOM 707 O O . PRO A 1 87 ? 0.017 9.080 -9.975 1.00 68.06 87 PRO A O 1
ATOM 710 N N . LYS A 1 88 ? -1.472 10.464 -9.011 1.00 67.31 88 LYS A N 1
ATOM 711 C CA . LYS A 1 88 ? -2.474 9.424 -8.778 1.00 67.31 88 LYS A CA 1
ATOM 712 C C . LYS A 1 88 ? -3.262 9.209 -10.068 1.00 67.31 88 LYS A C 1
ATOM 714 O O . LYS A 1 88 ? -3.561 10.152 -10.796 1.00 67.31 88 LYS A O 1
ATOM 719 N N . THR A 1 89 ? -3.606 7.962 -10.358 1.00 69.12 89 THR A N 1
ATOM 720 C CA . THR A 1 89 ? -4.586 7.649 -11.404 1.00 69.12 89 THR A CA 1
ATOM 721 C C . THR A 1 89 ? -5.959 8.204 -11.014 1.00 69.12 89 THR A C 1
ATOM 723 O O . THR A 1 89 ? -6.264 8.336 -9.826 1.00 69.12 89 THR A O 1
ATOM 726 N N . LEU A 1 90 ? -6.825 8.471 -11.997 1.00 72.12 90 LEU A N 1
ATOM 727 C CA . LEU A 1 90 ? -8.203 8.922 -11.744 1.00 72.12 90 LEU A CA 1
ATOM 728 C C . LEU A 1 90 ? -8.963 7.971 -10.807 1.00 72.12 90 LEU A C 1
ATOM 730 O O . LEU A 1 90 ? -9.741 8.413 -9.967 1.00 72.12 90 LEU A O 1
ATOM 734 N N . GLU A 1 91 ? -8.703 6.667 -10.913 1.00 69.88 91 GLU A N 1
ATOM 735 C CA . GLU A 1 91 ? -9.288 5.664 -10.026 1.00 69.88 91 GLU A CA 1
ATOM 736 C C . GLU A 1 91 ? -8.799 5.830 -8.577 1.00 69.88 91 GLU A C 1
ATOM 738 O O . GLU A 1 91 ? -9.597 5.810 -7.640 1.00 69.88 91 GLU A O 1
ATOM 743 N N . GLN A 1 92 ? -7.499 6.065 -8.378 1.00 65.75 92 GLN A N 1
ATOM 744 C CA . GLN A 1 92 ? -6.929 6.323 -7.052 1.00 65.75 92 GLN A CA 1
ATOM 745 C C . GLN A 1 92 ? -7.447 7.631 -6.445 1.00 65.75 92 GLN A C 1
ATOM 747 O O . GLN A 1 92 ? -7.673 7.690 -5.232 1.00 65.75 92 GLN A O 1
ATOM 752 N N . GLU A 1 93 ? -7.655 8.664 -7.262 1.00 69.44 93 GLU A N 1
ATOM 753 C CA . GLU A 1 93 ? -8.255 9.928 -6.828 1.00 69.44 93 GLU A CA 1
ATOM 754 C C . GLU A 1 93 ? -9.731 9.765 -6.460 1.00 69.44 93 GLU A C 1
ATOM 756 O O . GLU A 1 93 ? -10.151 10.235 -5.402 1.00 69.44 93 GLU A O 1
ATOM 761 N N . ALA A 1 94 ? -10.512 9.055 -7.276 1.00 72.88 94 ALA A N 1
ATOM 762 C CA . ALA A 1 94 ? -11.910 8.754 -6.984 1.00 72.88 94 ALA A CA 1
ATOM 763 C C . ALA A 1 94 ? -12.042 7.946 -5.684 1.00 72.88 94 ALA A C 1
ATOM 765 O O . ALA A 1 94 ? -12.820 8.314 -4.801 1.00 72.88 94 ALA A O 1
ATOM 766 N N . ALA A 1 95 ? -11.204 6.920 -5.508 1.00 69.00 95 ALA A N 1
ATOM 767 C CA . ALA A 1 95 ? -11.132 6.162 -4.265 1.00 69.00 95 ALA A CA 1
ATOM 768 C C . ALA A 1 95 ? -10.705 7.048 -3.082 1.00 69.00 95 ALA A C 1
ATOM 770 O O . ALA A 1 95 ? -11.207 6.888 -1.975 1.00 69.00 95 ALA A O 1
ATOM 771 N N . ALA A 1 96 ? -9.780 7.999 -3.268 1.00 67.12 96 ALA A N 1
ATOM 772 C CA . ALA A 1 96 ? -9.385 8.957 -2.223 1.00 67.12 96 ALA A CA 1
ATOM 773 C C . ALA A 1 96 ? -10.527 9.902 -1.821 1.00 67.12 96 ALA A C 1
ATOM 775 O O . ALA A 1 96 ? -10.715 10.168 -0.635 1.00 67.12 96 ALA A O 1
ATOM 776 N N . ARG A 1 97 ? -11.326 10.365 -2.783 1.00 70.62 97 ARG A N 1
ATOM 777 C CA . ARG A 1 97 ? -12.486 11.226 -2.518 1.00 70.62 97 ARG A CA 1
ATOM 778 C C . ARG A 1 97 ? -13.607 10.475 -1.804 1.00 70.62 97 ARG A C 1
ATOM 780 O O . ARG A 1 97 ? -14.142 10.992 -0.828 1.00 70.62 97 ARG A O 1
ATOM 787 N N . ALA A 1 98 ? -13.906 9.248 -2.234 1.00 71.94 98 ALA A N 1
ATOM 788 C CA . ALA A 1 98 ? -14.868 8.383 -1.551 1.00 71.94 98 ALA A CA 1
ATOM 789 C C . ALA A 1 98 ? -14.469 8.148 -0.081 1.00 71.94 98 ALA A C 1
ATOM 791 O O . ALA A 1 98 ? -15.304 8.275 0.808 1.00 71.94 98 ALA A O 1
ATOM 792 N N . ARG A 1 99 ? -13.170 7.936 0.181 1.00 67.25 99 ARG A N 1
ATOM 793 C CA . ARG A 1 99 ? -12.599 7.795 1.533 1.00 67.25 99 ARG A CA 1
ATOM 794 C C . ARG A 1 99 ? -12.804 9.019 2.413 1.00 67.25 99 ARG A C 1
ATOM 796 O O . ARG A 1 99 ? -13.188 8.893 3.572 1.00 67.25 99 ARG A O 1
ATOM 803 N N . HIS A 1 100 ? -12.515 10.204 1.879 1.00 68.12 100 HIS A N 1
ATOM 804 C CA . HIS A 1 100 ? -12.654 11.443 2.642 1.00 68.12 100 HIS A CA 1
ATOM 805 C C . HIS A 1 100 ? -14.114 11.693 3.032 1.00 68.12 100 HIS A C 1
ATOM 807 O O . HIS A 1 100 ? -14.387 12.140 4.145 1.00 68.12 100 HIS A O 1
ATOM 813 N N . LYS A 1 101 ? -15.038 11.341 2.131 1.00 73.38 101 LYS A N 1
ATOM 814 C CA . LYS A 1 101 ? -16.479 11.392 2.369 1.00 73.38 101 LYS A CA 1
ATOM 815 C C . LYS A 1 101 ? -16.915 10.384 3.440 1.00 73.38 101 LYS A C 1
ATOM 817 O O . LYS A 1 101 ? -17.492 10.797 4.435 1.00 73.38 101 LYS A O 1
ATOM 822 N N . GLU A 1 102 ? -16.556 9.108 3.302 1.00 74.06 102 GLU A N 1
ATOM 823 C CA . GLU A 1 102 ? -16.928 8.056 4.264 1.00 74.06 102 GLU A CA 1
ATOM 824 C C . GLU A 1 102 ? -16.363 8.326 5.670 1.00 74.06 102 GLU A C 1
ATOM 826 O O . GLU A 1 102 ? -17.035 8.114 6.679 1.00 74.06 102 GLU A O 1
ATOM 831 N N . ARG A 1 103 ? -15.126 8.831 5.769 1.00 70.38 103 ARG A N 1
ATOM 832 C CA . ARG A 1 103 ? -14.539 9.207 7.062 1.00 70.38 103 ARG A CA 1
ATOM 833 C C . ARG A 1 103 ? -15.289 10.378 7.692 1.00 70.38 103 ARG A C 1
ATOM 835 O O . ARG A 1 103 ? -15.549 10.328 8.889 1.00 70.38 103 ARG A O 1
ATOM 842 N N . ALA A 1 104 ? -15.644 11.396 6.908 1.00 74.31 104 ALA A N 1
ATOM 843 C CA . ALA A 1 104 ? -16.433 12.523 7.398 1.00 74.31 104 ALA A CA 1
ATOM 844 C C . ALA A 1 104 ? -17.825 12.073 7.872 1.00 74.31 104 ALA A C 1
ATOM 846 O O . ALA A 1 104 ? -18.252 12.473 8.950 1.00 74.31 104 ALA A O 1
ATOM 847 N N . GLU A 1 105 ? -18.484 11.181 7.131 1.00 81.00 105 GLU A N 1
ATOM 848 C CA . GLU A 1 105 ? -19.785 10.606 7.500 1.00 81.00 105 GLU A CA 1
ATOM 849 C C . GLU A 1 105 ? -19.699 9.764 8.781 1.00 81.00 105 GLU A C 1
ATOM 851 O O . GLU A 1 105 ? -20.532 9.902 9.672 1.00 81.00 105 GLU A O 1
ATOM 856 N N . ASN A 1 106 ? -18.659 8.939 8.928 1.00 77.50 106 ASN A N 1
ATOM 857 C CA . ASN A 1 106 ? -18.445 8.143 10.137 1.00 77.50 106 ASN A CA 1
ATOM 858 C C . ASN A 1 106 ? -18.139 8.997 11.373 1.00 77.50 106 ASN A C 1
ATOM 860 O O . ASN A 1 106 ? -18.592 8.663 12.467 1.00 77.50 106 ASN A O 1
ATOM 864 N N . VAL A 1 107 ? -17.368 10.076 11.212 1.00 82.81 107 VAL A N 1
ATOM 865 C CA . VAL A 1 107 ? -17.106 11.043 12.289 1.00 82.81 107 VAL A CA 1
ATOM 866 C C . VAL A 1 107 ? -18.402 11.751 12.672 1.00 82.81 107 VAL A C 1
ATOM 868 O O . VAL A 1 107 ? -18.760 11.737 13.844 1.00 82.81 107 VAL A O 1
ATOM 871 N N . ALA A 1 108 ? -19.148 12.269 11.692 1.00 80.00 108 ALA A N 1
ATOM 872 C CA . ALA A 1 108 ? -20.424 12.941 11.924 1.00 80.00 108 ALA A CA 1
ATOM 873 C C . ALA A 1 108 ? -21.445 12.027 12.619 1.00 80.00 108 ALA A C 1
ATOM 875 O O . ALA A 1 108 ? -22.086 12.441 13.580 1.00 80.00 108 ALA A O 1
ATOM 876 N N . ARG A 1 109 ? -21.545 10.761 12.196 1.00 78.62 109 ARG A N 1
ATOM 877 C CA . ARG A 1 109 ? -22.413 9.767 12.839 1.00 78.62 109 ARG A CA 1
ATOM 878 C C . ARG A 1 109 ? -22.017 9.520 14.293 1.00 78.62 109 ARG A C 1
ATOM 880 O O . ARG A 1 109 ? -22.876 9.571 15.161 1.00 78.62 109 ARG A O 1
ATOM 887 N N . ARG A 1 110 ? -20.727 9.311 14.575 1.00 78.00 110 ARG A N 1
ATOM 888 C CA . ARG A 1 110 ? -20.245 9.130 15.956 1.00 78.00 110 ARG A CA 1
ATOM 889 C C . ARG A 1 110 ? -20.492 10.359 16.822 1.00 78.00 110 ARG A C 1
ATOM 891 O O . ARG A 1 110 ? -20.766 10.223 18.008 1.00 78.00 110 ARG A O 1
ATOM 898 N N . GLU A 1 111 ? -20.383 11.551 16.246 1.00 82.00 111 GLU A N 1
ATOM 899 C CA . GLU A 1 111 ? -20.699 12.789 16.951 1.00 82.00 111 GLU A CA 1
ATOM 900 C C . GLU A 1 111 ? -22.200 12.954 17.220 1.00 82.00 111 GLU A C 1
ATOM 902 O O . GLU A 1 111 ? -22.543 13.521 18.253 1.00 82.00 111 GLU A O 1
ATOM 907 N N . ALA A 1 112 ? -23.078 12.475 16.335 1.00 78.06 112 ALA A N 1
ATOM 908 C CA . ALA A 1 112 ? -24.529 12.465 16.544 1.00 78.06 112 ALA A CA 1
ATOM 909 C C . ALA A 1 112 ? -24.947 11.416 17.593 1.00 78.06 112 ALA A C 1
ATOM 911 O O . ALA A 1 112 ? -25.707 11.721 18.511 1.00 78.06 112 ALA A O 1
ATOM 912 N N . GLU A 1 113 ? -24.366 10.211 17.530 1.00 79.38 113 GLU A N 1
ATOM 913 C CA . GLU A 1 113 ? -24.520 9.156 18.544 1.00 79.38 113 GLU A CA 1
ATOM 914 C C . GLU A 1 113 ? -24.061 9.645 19.928 1.00 79.38 113 GLU A C 1
ATOM 916 O O . GLU A 1 113 ? -24.768 9.476 20.918 1.00 79.38 113 GLU A O 1
ATOM 921 N N . ALA A 1 114 ? -22.909 10.321 20.006 1.00 78.69 114 ALA A N 1
ATOM 922 C CA . ALA A 1 114 ? -22.392 10.877 21.258 1.00 78.69 114 ALA A CA 1
ATOM 923 C C . ALA A 1 114 ? -23.250 12.025 21.823 1.00 78.69 114 ALA A C 1
ATOM 925 O O . ALA A 1 114 ? -23.202 12.284 23.027 1.00 78.69 114 ALA A O 1
ATOM 926 N N . ARG A 1 115 ? -24.025 12.713 20.974 1.00 80.19 115 ARG A N 1
ATOM 927 C CA . ARG A 1 115 ? -24.983 13.755 21.374 1.00 80.19 115 ARG A CA 1
ATOM 928 C C . ARG A 1 115 ? -26.358 13.199 21.761 1.00 80.19 115 ARG A C 1
ATOM 930 O O . ARG A 1 115 ? -27.166 13.959 22.284 1.00 80.19 115 ARG A O 1
ATOM 937 N N . GLY A 1 116 ? -26.607 11.903 21.553 1.00 70.88 116 GLY A N 1
ATOM 938 C CA . GLY A 1 116 ? -27.908 11.280 21.810 1.00 70.88 116 GLY A CA 1
ATOM 939 C C . GLY A 1 116 ? -28.989 11.675 20.798 1.00 70.88 116 GLY A C 1
ATOM 940 O O . GLY A 1 116 ? -30.163 11.622 21.133 1.00 70.88 116 GLY A O 1
ATOM 941 N N . GLU A 1 117 ? -28.604 12.093 19.587 1.00 65.19 117 GLU A N 1
ATOM 942 C CA . GLU A 1 117 ? -29.517 12.555 18.523 1.00 65.19 117 GLU A CA 1
ATOM 943 C C . GLU A 1 117 ? -29.953 11.427 17.562 1.00 65.19 117 GLU A C 1
ATOM 945 O O . GLU A 1 117 ? -30.515 11.698 16.502 1.00 65.19 117 GLU A O 1
ATOM 950 N N . VAL A 1 118 ? -29.672 10.161 17.890 1.00 57.84 118 VAL A N 1
ATOM 951 C CA . VAL A 1 118 ? -30.150 9.009 17.111 1.00 57.84 118 VAL A CA 1
ATOM 952 C C . VAL A 1 118 ? -31.418 8.493 17.780 1.00 57.84 118 VAL A C 1
ATOM 954 O O . VAL A 1 118 ? -31.339 7.781 18.778 1.00 57.84 118 VAL A O 1
ATOM 957 N N . ASP A 1 119 ? -32.572 8.907 17.258 1.00 54.41 119 ASP A N 1
ATOM 958 C CA . ASP A 1 119 ? -33.868 8.355 17.650 1.00 54.41 119 ASP A CA 1
ATOM 959 C C . ASP A 1 119 ? -33.923 6.867 17.248 1.00 54.41 119 ASP A C 1
ATOM 961 O O . ASP A 1 119 ? -33.733 6.519 16.079 1.00 54.41 119 ASP A O 1
ATOM 965 N N . ASP A 1 120 ? -34.134 5.998 18.240 1.00 53.69 120 ASP A N 1
ATOM 966 C CA . ASP A 1 120 ? -34.489 4.588 18.055 1.00 53.69 120 ASP A CA 1
ATOM 967 C C . ASP A 1 120 ? -35.936 4.520 17.522 1.00 53.69 120 ASP A C 1
ATOM 969 O O . ASP A 1 120 ? -36.881 4.689 18.296 1.00 53.69 120 ASP A O 1
ATOM 973 N N . ASP A 1 121 ? -36.097 4.274 16.218 1.00 50.69 121 ASP A N 1
ATOM 974 C CA . ASP A 1 121 ? -37.363 3.863 15.576 1.00 50.69 121 ASP A CA 1
ATOM 975 C C . ASP A 1 121 ? -37.367 2.350 15.278 1.00 50.69 121 ASP A C 1
ATOM 977 O O . ASP A 1 121 ? -36.383 1.845 14.678 1.00 50.69 121 ASP A O 1
#

Organism: NCBI:txid1848197

Radius of gyration: 16.87 Å; chains: 1; bounding box: 61×29×38 Å

pLDDT: mean 82.29, std 13.17, range [35.97, 95.88]

Foldseek 3Di:
DPPPPLQLLLLLLLQAFDFDALLVSCCQSVNAPPPDDDDPVSVVSVCCCCPVQNQWHWDPPPPIHIHGDPSVVVVNVVCCVVPNDDDGDPVSVVVVVVRVVVVVVVVVVVVCVVVVVDDDD